Protein AF-A0AAW2ZC78-F1 (afdb_monomer_lite)

InterPro domains:
  IPR001806 Small GTPase [PF00071] (1-54)
  IPR001806 Small GTPase [SM00174] (1-54)
  IPR003578 Small GTPase Rho [PTHR24072] (2-54)
  IPR027417 P-loop containing nucleoside triphosphate hydrolase [G3DSA:3.40.50.300] (1-54)
  IPR027417 P-loop containing nucleoside triphosphate hydrolase [SSF52540] (1-54)

Structure (mmCIF, N/CA/C/O backbone):
data_AF-A0AAW2ZC78-F1
#
_entry.id   AF-A0AAW2ZC78-F1
#
loop_
_atom_site.group_PDB
_atom_site.id
_atom_site.type_symbol
_atom_site.label_atom_id
_atom_site.label_alt_id
_atom_site.label_comp_id
_atom_site.label_asym_id
_atom_site.label_entity_id
_atom_site.label_seq_id
_ato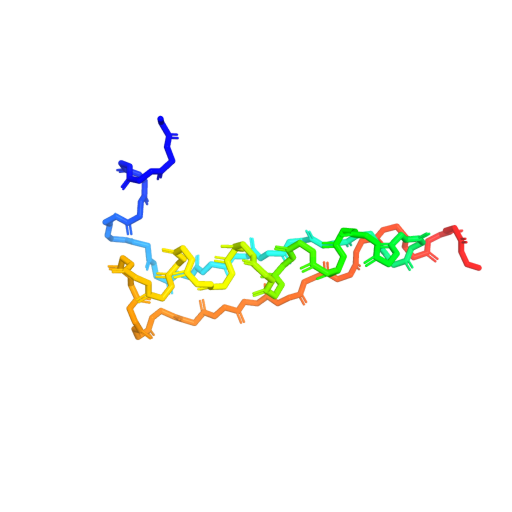m_site.pdbx_PDB_ins_code
_atom_site.Cartn_x
_atom_site.Cartn_y
_atom_site.Cartn_z
_atom_site.occupancy
_atom_site.B_iso_or_equiv
_atom_site.auth_seq_id
_atom_site.auth_comp_id
_atom_site.auth_asym_id
_atom_site.auth_atom_id
_atom_site.pdbx_PDB_model_num
ATOM 1 N N . MET A 1 1 ? -2.164 17.257 3.518 1.00 58.38 1 MET A N 1
ATOM 2 C CA . MET A 1 1 ? -3.482 16.869 2.963 1.00 58.38 1 MET A CA 1
ATOM 3 C C . MET A 1 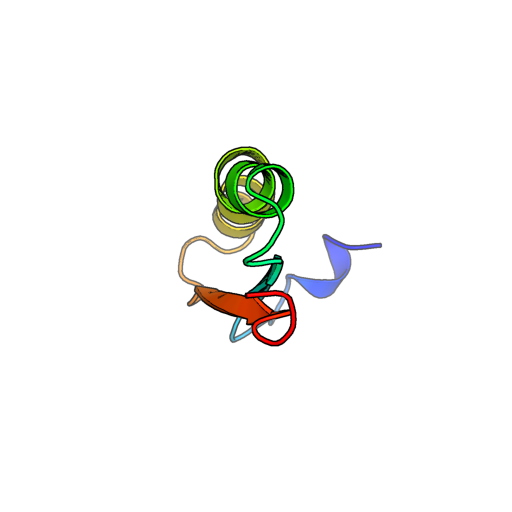1 ? -3.554 15.363 2.627 1.00 58.38 1 MET A C 1
ATOM 5 O O . MET A 1 1 ? -4.055 15.008 1.575 1.00 58.38 1 MET A O 1
ATOM 9 N N . ARG A 1 2 ? -3.049 14.458 3.483 1.00 66.19 2 ARG A N 1
ATOM 10 C CA . ARG A 1 2 ? -3.236 12.988 3.369 1.00 66.19 2 ARG A CA 1
ATOM 11 C C . ARG A 1 2 ? -3.814 12.405 4.671 1.00 66.19 2 ARG A C 1
ATOM 13 O O . ARG A 1 2 ? -4.855 11.769 4.594 1.00 66.19 2 ARG A O 1
ATOM 20 N N . PRO A 1 3 ? -3.291 12.784 5.860 1.00 63.66 3 PRO A N 1
ATOM 21 C CA . PRO A 1 3 ? -3.847 12.333 7.141 1.00 63.66 3 PRO A CA 1
ATOM 22 C C . PRO A 1 3 ? -5.291 12.769 7.402 1.00 63.66 3 PRO A C 1
ATOM 24 O O . PRO A 1 3 ? -5.999 12.121 8.153 1.00 63.66 3 PRO A O 1
ATOM 27 N N . LEU A 1 4 ? -5.738 13.860 6.770 1.00 69.12 4 LEU A N 1
ATOM 28 C CA . LEU A 1 4 ? -7.105 14.373 6.908 1.00 69.12 4 LEU A CA 1
ATOM 29 C C . LEU A 1 4 ? -8.156 13.496 6.213 1.00 69.12 4 LEU A C 1
ATOM 31 O O . LEU A 1 4 ? -9.327 13.609 6.546 1.00 69.12 4 LEU A O 1
ATOM 35 N N . TYR A 1 5 ? -7.749 12.649 5.262 1.00 69.31 5 TYR A N 1
ATOM 36 C CA . TYR A 1 5 ? -8.652 11.758 4.527 1.00 69.31 5 TYR A CA 1
ATOM 37 C C . TYR A 1 5 ? -8.705 10.342 5.114 1.00 69.31 5 TYR A C 1
ATOM 39 O O . TYR A 1 5 ? -9.532 9.548 4.693 1.00 69.31 5 TYR A O 1
ATOM 47 N N . TYR A 1 6 ? -7.830 10.018 6.070 1.00 75.25 6 TYR A N 1
ATOM 48 C CA . TYR A 1 6 ? -7.787 8.710 6.732 1.00 75.25 6 TYR A CA 1
ATOM 49 C C . TYR A 1 6 ? -8.949 8.441 7.707 1.00 75.25 6 TYR A C 1
ATOM 51 O O . TYR A 1 6 ? -9.380 7.288 7.778 1.00 75.25 6 TYR A O 1
ATOM 59 N N . PRO A 1 7 ? -9.508 9.433 8.436 1.00 73.75 7 PRO A N 1
ATOM 60 C CA . PRO A 1 7 ? -10.676 9.196 9.276 1.00 73.75 7 PRO A CA 1
ATOM 61 C C . PRO A 1 7 ? -11.859 8.751 8.412 1.00 73.75 7 PRO A C 1
ATOM 63 O O . PRO A 1 7 ? -12.141 9.376 7.395 1.00 73.75 7 PRO A O 1
ATOM 66 N N . GLN A 1 8 ? -12.554 7.689 8.832 1.00 71.06 8 GLN A N 1
ATOM 67 C CA . GLN A 1 8 ? -13.694 7.090 8.115 1.00 71.06 8 GLN A CA 1
ATOM 68 C C . GLN A 1 8 ? -13.351 6.424 6.768 1.00 71.06 8 GLN A C 1
ATOM 70 O O . GLN A 1 8 ? -14.233 6.247 5.933 1.00 71.06 8 GLN A O 1
ATOM 75 N N . THR A 1 9 ? -12.094 6.033 6.539 1.00 78.94 9 THR A N 1
ATOM 76 C CA . THR A 1 9 ? -11.753 5.202 5.376 1.00 78.94 9 THR A CA 1
ATOM 77 C C . THR A 1 9 ? -12.031 3.727 5.670 1.00 78.94 9 THR A C 1
ATOM 79 O O . THR A 1 9 ? -11.370 3.130 6.517 1.00 78.94 9 THR A O 1
ATOM 82 N N . ASP A 1 10 ? -12.961 3.122 4.928 1.00 81.31 10 ASP A N 1
ATOM 83 C CA . ASP A 1 10 ? -13.278 1.689 5.035 1.00 81.31 10 ASP A CA 1
ATOM 84 C C . ASP A 1 10 ? -12.224 0.786 4.373 1.00 81.31 10 ASP A C 1
ATOM 86 O O . ASP A 1 10 ? -12.131 -0.402 4.680 1.00 81.31 10 ASP A O 1
ATOM 90 N N . LEU A 1 11 ? -11.441 1.327 3.431 1.00 85.56 11 LEU A N 1
ATOM 91 C CA . LEU A 1 11 ? -10.485 0.560 2.639 1.00 85.56 11 LEU A CA 1
ATOM 92 C C . LEU A 1 11 ? -9.342 1.412 2.083 1.00 85.56 11 LEU A C 1
ATOM 94 O O . LEU A 1 11 ? -9.576 2.455 1.476 1.00 85.56 11 LEU A O 1
ATOM 98 N N . PHE A 1 12 ? -8.113 0.900 2.171 1.00 89.12 12 PHE A N 1
ATOM 99 C CA . PHE A 1 12 ? -6.951 1.500 1.515 1.00 89.12 12 PHE A CA 1
ATOM 100 C C . PHE A 1 12 ? -6.546 0.722 0.261 1.00 89.12 12 PHE A C 1
ATOM 102 O O . PHE A 1 12 ? -6.300 -0.482 0.311 1.00 89.12 12 PHE A O 1
ATOM 109 N N . LEU A 1 13 ? -6.409 1.426 -0.864 1.00 90.31 13 LEU A N 1
ATOM 110 C CA . LEU A 1 13 ? -5.807 0.903 -2.092 1.00 90.31 13 LEU A CA 1
ATOM 111 C C . LEU A 1 13 ? -4.391 1.457 -2.243 1.00 90.31 13 LEU A C 1
ATOM 113 O O . LEU A 1 13 ? -4.208 2.662 -2.416 1.00 90.31 13 LEU A O 1
ATOM 117 N N . ILE A 1 14 ? -3.391 0.578 -2.236 1.00 90.19 14 ILE A N 1
ATOM 118 C C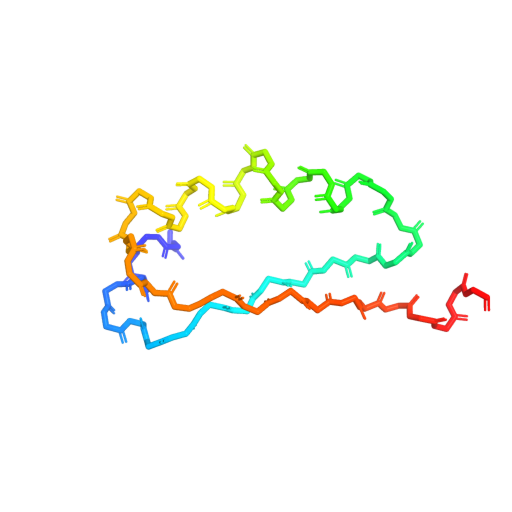A . ILE A 1 14 ? -2.007 0.945 -2.537 1.00 90.19 14 ILE A CA 1
ATOM 119 C C . ILE A 1 14 ? -1.642 0.378 -3.901 1.00 90.19 14 ILE A C 1
ATOM 121 O O . ILE A 1 14 ? -1.674 -0.832 -4.124 1.00 90.19 14 ILE A O 1
ATOM 125 N N . THR A 1 15 ? -1.268 1.262 -4.821 1.00 89.44 15 THR A N 1
ATOM 126 C CA . THR A 1 15 ? -0.850 0.874 -6.168 1.00 89.44 15 THR A CA 1
ATOM 127 C C . THR A 1 15 ? 0.667 0.952 -6.295 1.00 89.44 15 THR A C 1
ATOM 129 O O . THR A 1 15 ? 1.298 1.894 -5.816 1.00 89.44 15 THR A O 1
ATOM 132 N N . PHE A 1 16 ? 1.269 -0.043 -6.939 1.00 89.00 16 PHE A N 1
ATOM 133 C CA . PHE A 1 16 ? 2.683 -0.027 -7.304 1.00 89.00 16 PHE A CA 1
ATOM 134 C C . PHE A 1 16 ? 2.839 -0.410 -8.772 1.00 89.00 16 PHE A C 1
ATOM 136 O O . PHE A 1 16 ? 1.950 -1.009 -9.371 1.00 89.00 16 PHE A O 1
ATOM 143 N N . SER A 1 17 ? 3.954 -0.030 -9.381 1.00 87.06 17 SER A N 1
ATOM 144 C CA . SER A 1 17 ? 4.270 -0.389 -10.760 1.00 87.06 17 SER A CA 1
ATOM 145 C C . SER A 1 17 ? 5.016 -1.716 -10.768 1.00 87.06 17 SER A C 1
ATOM 147 O O . SER A 1 17 ? 6.101 -1.800 -10.197 1.00 87.06 17 SER A O 1
ATOM 149 N N . ILE A 1 18 ? 4.501 -2.723 -11.476 1.00 82.12 18 ILE A N 1
ATOM 150 C CA . ILE A 1 18 ? 5.156 -4.039 -11.598 1.00 82.12 18 ILE A CA 1
ATOM 151 C C . ILE A 1 18 ? 6.536 -3.902 -12.261 1.00 82.12 18 ILE A C 1
ATOM 153 O O . ILE A 1 18 ? 7.471 -4.602 -11.895 1.00 82.12 18 ILE A O 1
ATOM 157 N N . ALA A 1 19 ? 6.696 -2.937 -13.171 1.00 82.38 19 ALA A N 1
ATOM 158 C CA . ALA A 1 19 ? 7.977 -2.629 -13.806 1.00 82.38 19 ALA A CA 1
ATOM 159 C C . ALA A 1 19 ? 8.995 -1.906 -12.891 1.00 82.38 19 ALA A C 1
ATOM 161 O O . ALA A 1 19 ? 10.108 -1.624 -13.323 1.00 82.38 19 ALA A O 1
ATOM 162 N N . SER A 1 20 ? 8.635 -1.536 -11.651 1.00 79.81 20 SER A N 1
ATOM 163 C CA . SER A 1 20 ? 9.510 -0.762 -10.760 1.00 79.81 20 SER A CA 1
ATOM 164 C C . SER A 1 20 ? 9.505 -1.291 -9.326 1.00 79.81 20 SER A C 1
ATOM 166 O O . SER A 1 20 ? 8.633 -0.956 -8.519 1.00 79.81 20 SER A O 1
ATOM 168 N N . ASN A 1 21 ? 10.564 -2.020 -8.969 1.00 80.00 21 ASN A N 1
ATOM 169 C CA . ASN A 1 21 ? 10.769 -2.556 -7.617 1.00 80.00 21 ASN A CA 1
ATOM 170 C C . ASN A 1 21 ? 10.863 -1.459 -6.541 1.00 80.00 21 ASN A C 1
ATOM 172 O O . ASN A 1 21 ? 10.509 -1.694 -5.390 1.00 80.00 21 ASN A O 1
ATOM 176 N N . ILE A 1 22 ? 11.278 -0.240 -6.905 1.00 85.56 22 ILE A N 1
ATOM 177 C CA . ILE A 1 22 ? 11.341 0.908 -5.983 1.00 85.56 22 ILE A CA 1
ATOM 178 C C . ILE A 1 22 ? 9.934 1.299 -5.512 1.00 85.56 22 ILE A C 1
ATOM 180 O O . ILE A 1 22 ? 9.731 1.620 -4.342 1.00 85.56 22 ILE A O 1
ATOM 184 N N . SER A 1 23 ? 8.941 1.256 -6.408 1.00 82.56 23 SER A N 1
ATOM 185 C CA . SER A 1 23 ? 7.551 1.556 -6.042 1.00 82.56 23 SER A CA 1
ATOM 186 C C . SER A 1 23 ? 6.975 0.515 -5.079 1.00 82.56 23 SER A C 1
ATOM 188 O O . SER A 1 23 ? 6.279 0.886 -4.137 1.00 82.56 23 SER A O 1
ATOM 190 N N . PHE A 1 24 ? 7.354 -0.755 -5.248 1.00 85.62 24 PHE A N 1
ATOM 191 C CA . PHE A 1 24 ? 7.007 -1.832 -4.325 1.00 85.62 24 PHE A CA 1
ATOM 192 C C . PHE A 1 24 ? 7.694 -1.665 -2.962 1.00 85.62 24 PHE A C 1
ATOM 194 O O . PHE A 1 24 ? 7.033 -1.716 -1.934 1.00 85.62 24 PHE A O 1
ATOM 201 N N . TYR A 1 25 ? 8.989 -1.349 -2.923 1.00 89.19 25 TYR A N 1
ATOM 202 C CA . TYR A 1 25 ? 9.687 -1.121 -1.653 1.00 89.19 25 TYR A CA 1
ATOM 203 C C . TYR A 1 25 ? 9.109 0.066 -0.861 1.00 89.19 25 TYR A C 1
ATOM 205 O O . TYR A 1 25 ? 9.020 0.035 0.366 1.00 89.19 25 TYR A O 1
ATOM 213 N N . ASN A 1 26 ? 8.669 1.123 -1.549 1.00 88.00 26 ASN A N 1
ATOM 214 C CA . ASN A 1 26 ? 8.017 2.261 -0.898 1.00 88.00 26 ASN A CA 1
ATOM 215 C C . ASN A 1 26 ? 6.672 1.886 -0.252 1.00 88.00 26 ASN A C 1
ATOM 217 O O . ASN A 1 26 ? 6.305 2.487 0.757 1.00 88.00 26 ASN A O 1
ATOM 221 N N . VAL A 1 27 ? 5.935 0.912 -0.803 1.00 88.19 27 VAL A N 1
ATOM 222 C CA . VAL A 1 27 ? 4.702 0.376 -0.190 1.00 88.19 27 VAL A CA 1
ATOM 223 C C . VAL A 1 27 ? 4.993 -0.133 1.210 1.00 88.19 27 VAL A C 1
ATOM 225 O O . VAL A 1 27 ? 4.349 0.292 2.166 1.00 88.19 27 VAL A O 1
ATOM 228 N N . GLU A 1 28 ? 5.977 -1.015 1.321 1.00 88.00 28 GLU A N 1
ATOM 229 C CA . GLU A 1 28 ? 6.315 -1.675 2.574 1.00 88.00 28 GLU A CA 1
ATOM 230 C C . GLU A 1 28 ? 6.984 -0.713 3.560 1.00 88.00 28 GLU A C 1
ATOM 232 O O . GLU A 1 28 ? 6.605 -0.652 4.724 1.00 88.00 28 GLU A O 1
ATOM 237 N N . SER A 1 29 ? 7.940 0.091 3.089 1.00 89.88 29 SER A N 1
ATOM 238 C CA . SER A 1 29 ? 8.745 0.951 3.965 1.00 89.88 29 SER A CA 1
ATOM 239 C C . SER A 1 29 ? 8.053 2.247 4.398 1.00 89.88 29 SER A C 1
ATOM 241 O O . SER A 1 29 ? 8.443 2.824 5.412 1.00 89.88 29 SER A O 1
ATOM 243 N N . LYS A 1 30 ? 7.053 2.737 3.649 1.00 89.00 30 LYS A N 1
ATOM 244 C CA . LYS A 1 30 ? 6.391 4.028 3.926 1.00 89.00 30 LYS A CA 1
ATOM 245 C C . LYS A 1 30 ? 4.879 3.920 4.043 1.00 89.00 30 LYS A C 1
ATOM 247 O O . LYS A 1 30 ? 4.320 4.356 5.044 1.00 89.00 30 LYS A O 1
ATOM 252 N N . TRP A 1 31 ? 4.213 3.358 3.036 1.00 88.81 31 TRP A N 1
ATOM 253 C CA . TRP A 1 31 ? 2.753 3.440 2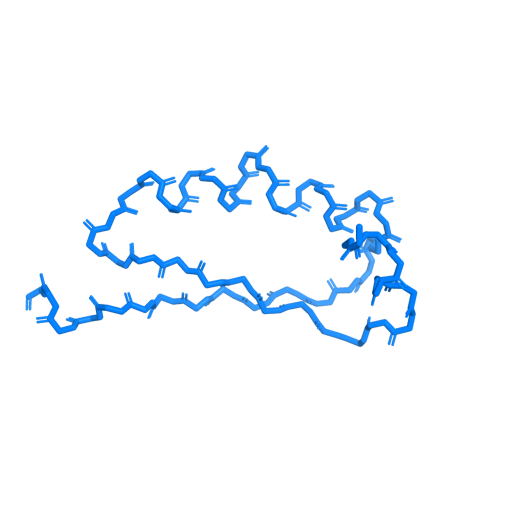.935 1.00 88.81 31 TRP A CA 1
ATOM 254 C C . TRP A 1 31 ? 2.033 2.550 3.953 1.00 88.81 31 TRP A C 1
ATOM 256 O O . TRP A 1 31 ? 1.126 3.025 4.632 1.00 88.81 31 TRP A O 1
ATOM 266 N N . ILE A 1 32 ? 2.457 1.293 4.115 1.00 88.12 32 ILE A N 1
ATOM 267 C CA . ILE A 1 32 ? 1.860 0.374 5.097 1.00 88.12 32 ILE A CA 1
ATOM 268 C C . ILE A 1 32 ? 2.033 0.892 6.540 1.00 88.12 32 ILE A C 1
ATOM 270 O O . ILE A 1 32 ? 1.027 0.953 7.249 1.00 88.12 32 ILE A O 1
ATOM 274 N N . PRO A 1 33 ? 3.235 1.311 6.990 1.00 91.31 33 PRO A N 1
ATOM 275 C CA . PRO A 1 33 ? 3.416 1.872 8.328 1.00 91.31 33 PRO A CA 1
ATOM 276 C C . PRO A 1 33 ? 2.584 3.136 8.572 1.00 91.31 33 PRO A C 1
ATOM 278 O O . PRO A 1 33 ? 1.992 3.274 9.639 1.00 91.31 33 PRO A O 1
ATOM 281 N N . GLU A 1 34 ? 2.495 4.040 7.587 1.00 90.00 34 GLU A N 1
ATOM 282 C CA . GLU A 1 34 ? 1.715 5.282 7.703 1.00 90.00 34 GLU A CA 1
ATOM 283 C C . GLU A 1 34 ? 0.214 4.994 7.889 1.00 90.00 34 GLU A C 1
ATOM 285 O O . GLU A 1 34 ? -0.428 5.595 8.755 1.00 90.00 34 GLU A O 1
ATOM 290 N N . ILE A 1 35 ? -0.324 4.040 7.118 1.00 87.75 35 ILE A N 1
ATOM 291 C CA . ILE A 1 35 ? -1.725 3.610 7.207 1.00 87.75 35 ILE A CA 1
ATOM 292 C C . ILE A 1 35 ? -1.980 2.901 8.533 1.00 87.75 35 ILE A C 1
ATOM 294 O O . ILE A 1 35 ? -2.923 3.257 9.227 1.00 87.75 35 ILE A O 1
ATOM 298 N N . ARG A 1 36 ? -1.130 1.950 8.936 1.00 88.12 36 ARG A N 1
ATOM 299 C CA . ARG A 1 36 ? -1.300 1.218 10.203 1.00 88.12 36 ARG A CA 1
ATOM 300 C C . ARG A 1 36 ? -1.196 2.127 11.429 1.00 88.12 36 ARG A C 1
ATOM 302 O O . ARG A 1 36 ? -1.853 1.850 12.425 1.00 88.12 36 ARG A O 1
ATOM 309 N N . ALA A 1 37 ? -0.424 3.213 11.352 1.00 89.06 37 ALA A N 1
ATOM 310 C CA . ALA A 1 37 ? -0.333 4.206 12.422 1.00 89.06 37 ALA A CA 1
ATOM 311 C C . ALA A 1 37 ? -1.629 5.019 12.610 1.00 89.06 37 ALA A C 1
ATOM 313 O O . ALA A 1 37 ? -1.917 5.435 13.728 1.00 89.06 37 ALA A O 1
ATOM 314 N N . HIS A 1 38 ? -2.406 5.248 11.543 1.00 86.06 38 HIS A N 1
ATOM 315 C CA . HIS A 1 38 ? -3.687 5.968 11.619 1.00 86.06 38 HIS A CA 1
ATOM 316 C C . HIS A 1 38 ? -4.902 5.039 11.736 1.00 86.06 38 HIS A C 1
ATOM 318 O O . HIS A 1 38 ? -5.867 5.365 12.422 1.00 86.06 38 HIS A O 1
ATOM 324 N N . CYS A 1 39 ? -4.870 3.899 11.050 1.00 85.12 39 CYS A N 1
ATOM 325 C CA . CYS A 1 39 ? -5.972 2.957 10.904 1.00 85.12 39 CYS A CA 1
ATOM 326 C C . CYS A 1 39 ? -5.430 1.515 10.985 1.00 85.12 39 CYS A C 1
ATOM 328 O O . CYS A 1 39 ? -5.189 0.881 9.952 1.00 85.12 39 CYS A O 1
ATOM 330 N N . PRO A 1 40 ? -5.212 0.977 12.199 1.00 86.38 40 PRO A N 1
ATOM 331 C CA . PRO A 1 40 ? -4.608 -0.341 12.382 1.00 86.38 40 PRO A CA 1
ATOM 332 C C . PRO A 1 40 ? -5.477 -1.482 11.845 1.00 86.38 40 PRO A C 1
ATOM 334 O O . PRO A 1 40 ? -4.917 -2.455 11.351 1.00 86.38 40 PRO A O 1
ATOM 337 N N . ASP A 1 41 ? -6.805 -1.345 11.857 1.00 85.69 41 ASP A N 1
ATOM 338 C CA . ASP A 1 41 ? -7.749 -2.396 11.441 1.00 85.69 41 ASP A CA 1
ATOM 339 C C . ASP A 1 41 ? -8.213 -2.284 9.984 1.00 85.69 41 ASP A C 1
ATOM 341 O O . ASP A 1 41 ? -8.912 -3.164 9.480 1.00 85.69 41 ASP A O 1
ATOM 345 N N . ALA A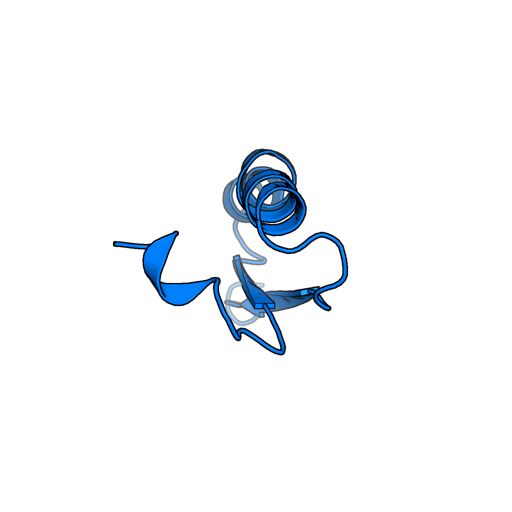 1 42 ? -7.825 -1.221 9.275 1.00 87.00 42 ALA A N 1
ATOM 346 C CA . ALA A 1 42 ? -8.305 -1.019 7.918 1.00 87.00 42 ALA A CA 1
ATOM 347 C C . ALA A 1 42 ? -7.727 -2.086 6.960 1.00 87.00 42 ALA A C 1
ATOM 349 O O . ALA A 1 42 ? -6.521 -2.383 7.002 1.00 87.00 42 ALA A O 1
ATOM 350 N N . PRO A 1 43 ? -8.557 -2.670 6.077 1.00 89.56 43 PRO A N 1
ATOM 351 C CA . PRO A 1 43 ? -8.081 -3.553 5.028 1.00 89.56 43 PRO A CA 1
ATOM 352 C C . PRO A 1 43 ? -7.245 -2.771 4.006 1.00 89.56 43 PRO A C 1
ATOM 354 O O . PRO A 1 43 ? -7.548 -1.627 3.659 1.00 89.56 43 PRO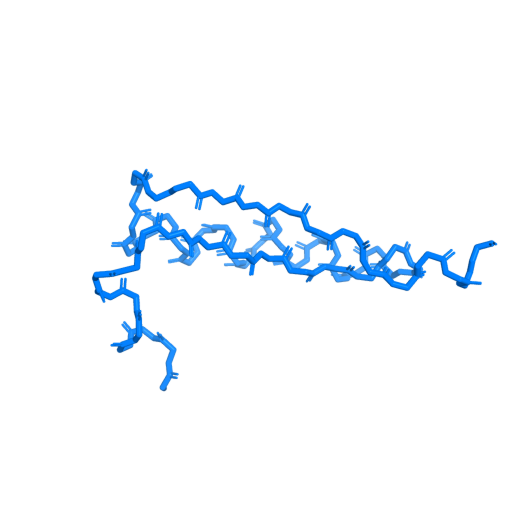 A O 1
ATOM 357 N N . ILE A 1 44 ? -6.181 -3.408 3.514 1.00 90.88 44 ILE A N 1
ATOM 358 C CA . ILE A 1 44 ? -5.244 -2.828 2.547 1.00 90.88 44 ILE A CA 1
ATOM 359 C C . ILE A 1 44 ? -5.192 -3.738 1.318 1.00 90.88 44 ILE A C 1
ATOM 361 O O . ILE A 1 44 ? -4.828 -4.908 1.431 1.00 90.88 44 ILE A O 1
ATOM 365 N N . PHE A 1 45 ? -5.517 -3.198 0.144 1.00 90.44 45 PHE A N 1
ATOM 366 C CA . PHE A 1 45 ? -5.393 -3.890 -1.139 1.00 90.44 45 PHE A CA 1
ATOM 367 C C . PHE A 1 45 ? -4.164 -3.404 -1.893 1.00 90.44 45 PHE A C 1
ATOM 369 O O . PHE A 1 45 ? -4.005 -2.208 -2.143 1.00 90.44 45 PHE A O 1
ATOM 376 N N . LEU A 1 46 ? -3.319 -4.352 -2.296 1.00 90.00 46 LEU A N 1
ATOM 377 C CA . LEU A 1 46 ? -2.145 -4.082 -3.110 1.00 90.00 46 LEU A CA 1
ATOM 378 C C . LEU A 1 46 ? -2.447 -4.319 -4.589 1.00 90.00 46 LEU A C 1
ATOM 380 O O . LEU A 1 46 ? -2.812 -5.427 -4.978 1.00 90.00 46 LEU A O 1
ATOM 384 N N . ILE A 1 47 ? -2.266 -3.296 -5.422 1.00 90.06 47 ILE A N 1
ATOM 385 C CA . ILE A 1 47 ? -2.558 -3.367 -6.856 1.00 90.06 47 ILE A CA 1
ATOM 386 C C . ILE A 1 47 ? -1.277 -3.156 -7.658 1.00 90.06 47 ILE A C 1
ATOM 388 O O . ILE A 1 47 ? -0.682 -2.078 -7.653 1.00 90.06 47 ILE A O 1
ATOM 392 N N . GLY A 1 48 ? -0.884 -4.192 -8.397 1.00 88.56 48 GLY A N 1
ATOM 393 C CA . GLY A 1 48 ? 0.175 -4.117 -9.396 1.00 88.56 48 GLY A CA 1
ATOM 394 C C . GLY A 1 48 ? -0.344 -3.484 -10.688 1.00 88.56 48 GLY A C 1
ATOM 395 O O . GLY A 1 48 ? -1.113 -4.093 -11.427 1.00 88.56 48 GLY A O 1
ATOM 396 N N . THR A 1 49 ? 0.086 -2.260 -10.960 1.00 84.94 49 THR A N 1
ATOM 397 C CA . THR A 1 49 ? -0.193 -1.506 -12.190 1.00 84.94 49 THR A CA 1
ATOM 398 C C . THR A 1 49 ? 0.955 -1.647 -13.192 1.00 84.94 49 THR A C 1
ATOM 400 O O . THR A 1 49 ? 2.032 -2.142 -12.853 1.00 84.94 49 THR A O 1
ATOM 403 N N . LYS A 1 50 ? 0.741 -1.198 -14.435 1.00 79.38 50 LYS A N 1
ATOM 404 C CA . LYS A 1 50 ? 1.720 -1.269 -15.536 1.00 79.38 50 LYS A CA 1
ATOM 405 C C . LYS A 1 50 ? 2.172 -2.691 -15.883 1.00 79.38 50 LYS A C 1
ATOM 407 O O . LYS A 1 50 ? 3.359 -2.972 -16.034 1.00 79.38 50 LYS A O 1
ATOM 412 N N . ARG A 1 51 ? 1.206 -3.609 -15.965 1.00 69.19 51 ARG A N 1
ATOM 413 C CA . ARG A 1 51 ? 1.449 -4.992 -16.404 1.00 69.19 51 ARG A CA 1
ATOM 414 C C . ARG A 1 51 ? 1.861 -5.066 -17.880 1.00 69.19 51 ARG A C 1
ATOM 416 O O . ARG A 1 51 ? 2.483 -6.044 -18.264 1.00 69.19 51 ARG A O 1
ATOM 423 N N . ASP A 1 52 ? 1.516 -4.056 -18.673 1.00 71.44 52 ASP A N 1
ATOM 424 C CA . ASP A 1 52 ? 1.828 -3.937 -20.102 1.00 71.44 52 ASP A CA 1
ATOM 425 C C . ASP A 1 52 ? 3.327 -3.780 -20.399 1.00 71.44 52 ASP A C 1
ATOM 427 O O . ASP A 1 52 ? 3.769 -4.119 -21.488 1.00 71.44 52 ASP A O 1
ATOM 431 N N . LEU A 1 53 ? 4.115 -3.314 -19.425 1.00 60.88 53 LEU A N 1
ATOM 432 C CA . LEU A 1 53 ? 5.568 -3.150 -19.543 1.00 60.88 53 LEU A CA 1
ATOM 433 C C . LEU A 1 53 ? 6.353 -4.452 -19.284 1.00 60.88 53 LEU A C 1
ATOM 435 O O . LEU A 1 53 ? 7.552 -4.389 -19.002 1.00 60.88 53 LEU A O 1
ATOM 439 N N . ARG A 1 54 ? 5.688 -5.613 -19.320 1.00 53.22 54 ARG A N 1
ATOM 440 C CA . ARG A 1 54 ? 6.291 -6.931 -19.089 1.00 53.22 54 ARG A CA 1
ATOM 441 C C . ARG A 1 54 ? 6.236 -7.810 -20.328 1.00 53.22 54 ARG A C 1
ATOM 443 O O . ARG A 1 54 ? 5.155 -7.867 -20.950 1.00 53.22 54 ARG A O 1
#

pLDDT: mean 82.41, std 9.36, range [53.22, 91.31]

Foldseek 3Di:
DPLVPLPPDQAAEQEAEPVDVVRVVCCVPPVVVVNCVNPVPHYYHYHHPPPVVD

Secondary structure (DSSP, 8-state):
--GGG-TT-S-EEEEEETT-HHHHHHIIIIIHHHHHHH-TT--EEEEEE-GGG-

Sequence (54 aa):
MRPLYYPQTDLFLITFSIASNISFYNVESKWIPEIRAHCPDAPIFLIGTKRDLR

Radius of gyration: 12.25 Å; chains: 1; bounding box: 25×24×32 Å

Organism: NCBI:txid1008807